Protein AF-A0A7V9IJN6-F1 (afdb_monomer_lite)

Foldseek 3Di:
DPDPPQVFDEVVVLLVLLLVLLVVQQVVLVVDPRNPVSNVLSVVSNVLSQCDQDPNHVHPHHQLVVSLVVLCVSLVSLCCVLPDPPDPDDPVSSVSSNVSSVVSVVSSVRHDRDDPDDDPPVNVVVVVVVVVVVVVVVVVVVVPDDDD

pLDDT: mean 88.02, std 13.93, range [37.22, 98.62]

Structure (mmCIF, N/CA/C/O backbone):
data_AF-A0A7V9IJN6-F1
#
_entry.id   AF-A0A7V9IJN6-F1
#
loop_
_atom_site.group_PDB
_atom_site.id
_atom_site.type_symbol
_atom_site.label_atom_id
_atom_site.label_alt_id
_atom_site.label_comp_id
_atom_site.label_asym_id
_atom_site.label_entity_id
_atom_site.label_seq_id
_atom_site.pdbx_PDB_ins_code
_atom_site.Cartn_x
_atom_site.Cartn_y
_atom_site.Cartn_z
_atom_site.occupancy
_atom_site.B_iso_or_equiv
_atom_site.auth_seq_id
_atom_site.auth_comp_id
_atom_site.auth_asym_id
_atom_site.auth_atom_id
_atom_site.pdbx_PDB_model_num
ATOM 1 N N . MET A 1 1 ? 11.205 27.128 -12.539 1.00 37.91 1 MET A N 1
ATOM 2 C CA . MET A 1 1 ? 11.250 26.398 -11.254 1.00 37.91 1 MET A CA 1
ATOM 3 C C . MET A 1 1 ? 12.107 25.165 -11.456 1.00 37.91 1 MET A C 1
ATOM 5 O O . MET A 1 1 ? 11.719 24.313 -12.243 1.00 37.91 1 MET A O 1
ATOM 9 N N . ALA A 1 2 ? 13.291 25.111 -10.844 1.00 37.22 2 ALA A N 1
ATOM 10 C CA . ALA A 1 2 ? 14.139 23.925 -10.896 1.00 37.22 2 ALA A CA 1
ATOM 11 C C . ALA A 1 2 ? 13.366 22.759 -10.269 1.00 37.22 2 ALA A C 1
ATOM 13 O O . ALA A 1 2 ? 12.962 22.843 -9.108 1.00 37.22 2 ALA A O 1
ATOM 14 N N . ALA A 1 3 ? 13.101 21.712 -11.052 1.00 46.19 3 ALA A N 1
ATOM 15 C CA . ALA A 1 3 ? 12.641 20.452 -10.502 1.00 46.19 3 ALA A CA 1
ATOM 16 C C . ALA A 1 3 ? 13.702 20.033 -9.486 1.00 46.19 3 ALA A C 1
ATOM 18 O O . ALA A 1 3 ? 14.864 19.852 -9.835 1.00 46.19 3 ALA A O 1
ATOM 19 N N . SER A 1 4 ? 13.330 19.979 -8.211 1.00 47.97 4 SER A N 1
ATOM 20 C CA . SER A 1 4 ? 14.188 19.344 -7.227 1.00 47.97 4 SER A CA 1
ATOM 21 C C . SER A 1 4 ? 14.380 17.913 -7.716 1.00 47.97 4 SER A C 1
ATOM 23 O O . SER A 1 4 ? 13.399 17.170 -7.802 1.00 47.97 4 SER A O 1
ATOM 25 N N . ASP A 1 5 ? 15.618 17.550 -8.058 1.00 47.91 5 ASP A N 1
ATOM 26 C CA . ASP A 1 5 ? 16.065 16.170 -8.261 1.00 47.91 5 ASP A CA 1
ATOM 27 C C . ASP A 1 5 ? 15.945 15.448 -6.916 1.00 47.91 5 ASP A C 1
ATOM 29 O O . ASP A 1 5 ? 16.898 15.168 -6.191 1.00 47.91 5 ASP A O 1
ATOM 33 N N . ARG A 1 6 ? 14.699 15.236 -6.496 1.00 60.28 6 ARG A N 1
ATOM 34 C CA . ARG A 1 6 ? 14.369 14.481 -5.307 1.00 60.28 6 ARG A CA 1
ATOM 35 C C . ARG A 1 6 ? 14.767 13.061 -5.657 1.00 60.28 6 ARG A C 1
ATOM 37 O O . ARG A 1 6 ? 14.105 12.440 -6.484 1.00 60.28 6 ARG A O 1
ATOM 44 N N . ALA A 1 7 ? 15.841 12.571 -5.047 1.00 65.81 7 ALA A N 1
ATOM 45 C CA . ALA A 1 7 ? 16.261 11.182 -5.147 1.00 65.81 7 ALA A CA 1
ATOM 46 C C . ALA A 1 7 ? 15.120 10.283 -4.643 1.00 65.81 7 ALA A C 1
ATOM 48 O O . ALA A 1 7 ? 14.993 10.003 -3.450 1.00 65.81 7 ALA A O 1
ATOM 49 N N . ARG A 1 8 ? 14.216 9.907 -5.551 1.00 81.94 8 ARG A N 1
ATOM 50 C CA . ARG A 1 8 ? 13.074 9.048 -5.252 1.00 81.94 8 ARG A CA 1
ATOM 51 C C . ARG A 1 8 ? 13.587 7.636 -5.038 1.00 81.94 8 ARG A C 1
ATOM 53 O O . ARG A 1 8 ? 14.453 7.159 -5.773 1.00 81.94 8 ARG A O 1
ATOM 60 N N . ARG A 1 9 ? 13.059 6.963 -4.017 1.00 87.81 9 ARG A N 1
ATOM 61 C CA . ARG A 1 9 ? 13.443 5.584 -3.718 1.00 87.81 9 ARG A CA 1
ATOM 62 C C . ARG A 1 9 ? 12.987 4.674 -4.863 1.00 87.81 9 ARG A C 1
ATOM 64 O O . ARG A 1 9 ? 11.924 4.910 -5.443 1.00 87.81 9 ARG A O 1
ATOM 71 N N . PRO A 1 10 ? 13.784 3.657 -5.224 1.00 92.31 10 PRO A N 1
ATOM 72 C CA . PRO A 1 10 ? 13.408 2.736 -6.285 1.00 92.31 10 PRO A CA 1
ATOM 73 C C . PRO A 1 10 ? 12.161 1.939 -5.889 1.00 92.31 10 PRO A C 1
ATOM 75 O O . PRO A 1 10 ? 11.964 1.624 -4.717 1.00 92.31 10 PRO A O 1
ATOM 78 N N . PHE A 1 11 ? 11.352 1.567 -6.882 1.00 93.56 11 PHE A N 1
ATOM 79 C CA . PHE A 1 11 ? 10.055 0.913 -6.674 1.00 93.56 11 PHE A CA 1
ATOM 80 C C . PHE A 1 11 ? 10.109 -0.373 -5.830 1.00 93.56 11 PHE A C 1
ATOM 82 O O . PHE A 1 11 ? 9.158 -0.697 -5.135 1.00 93.56 11 PHE A O 1
ATOM 89 N N . TRP A 1 12 ? 11.223 -1.109 -5.833 1.00 93.19 12 TRP A N 1
ATOM 90 C CA . TRP A 1 12 ? 11.337 -2.308 -4.996 1.00 93.19 12 TRP A CA 1
ATOM 91 C C . TRP A 1 12 ? 11.260 -1.984 -3.497 1.00 93.19 12 TRP A C 1
ATOM 93 O O . TRP A 1 12 ? 10.697 -2.768 -2.745 1.00 93.19 12 TRP A O 1
ATOM 103 N N . VAL A 1 13 ? 11.763 -0.817 -3.065 1.00 95.06 13 VAL A N 1
ATOM 104 C CA . VAL A 1 13 ? 11.669 -0.369 -1.662 1.00 95.06 13 VAL A CA 1
ATOM 105 C C . VAL A 1 13 ? 10.214 -0.097 -1.290 1.00 95.06 13 VAL A C 1
ATOM 107 O O . VAL A 1 13 ? 9.803 -0.413 -0.179 1.00 95.06 13 VAL A O 1
ATOM 110 N N . HIS A 1 14 ? 9.435 0.445 -2.230 1.00 96.31 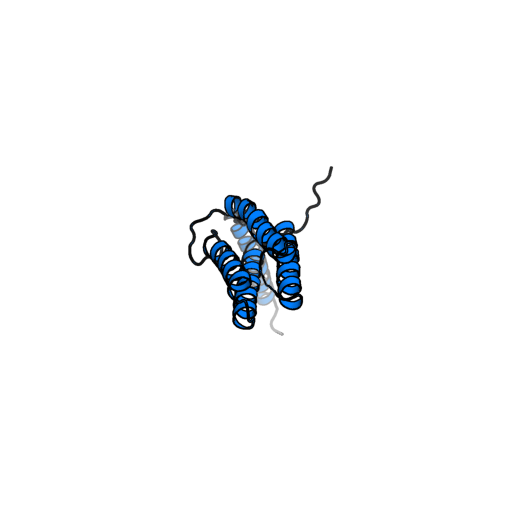14 HIS A N 1
ATOM 111 C CA . HIS A 1 14 ? 7.994 0.626 -2.074 1.00 96.31 14 HIS A CA 1
ATOM 112 C C . HIS A 1 14 ? 7.297 -0.723 -1.843 1.00 96.31 14 HIS A C 1
ATOM 114 O O . HIS A 1 14 ? 6.627 -0.881 -0.830 1.00 96.31 14 HIS A O 1
ATOM 120 N N . GLN A 1 15 ? 7.555 -1.720 -2.702 1.00 96.75 15 GLN A N 1
ATOM 121 C CA . GLN A 1 15 ? 6.963 -3.059 -2.557 1.00 96.75 15 GLN A CA 1
ATOM 122 C C . GLN A 1 15 ? 7.352 -3.737 -1.235 1.00 96.75 15 GLN A C 1
ATOM 124 O O . GLN A 1 15 ? 6.502 -4.330 -0.578 1.00 96.75 15 GLN A O 1
ATOM 129 N N . VAL A 1 16 ? 8.622 -3.642 -0.811 1.00 98.06 16 VAL A N 1
ATOM 130 C CA . VAL A 1 16 ? 9.048 -4.177 0.497 1.00 98.06 16 VAL A CA 1
ATOM 131 C C . VAL A 1 16 ? 8.262 -3.523 1.627 1.00 98.06 16 VAL A C 1
ATOM 133 O O . VAL A 1 16 ? 7.784 -4.223 2.517 1.00 98.06 16 VAL A O 1
ATOM 136 N N . ALA A 1 17 ? 8.128 -2.196 1.598 1.00 97.88 17 ALA A N 1
ATOM 137 C CA . ALA A 1 17 ? 7.397 -1.473 2.626 1.00 97.88 17 ALA A CA 1
ATOM 138 C C . ALA A 1 17 ? 5.928 -1.909 2.676 1.00 97.88 17 ALA A C 1
ATOM 140 O O . ALA A 1 17 ? 5.442 -2.216 3.759 1.00 97.88 17 ALA A O 1
ATOM 141 N N . GLU A 1 18 ? 5.248 -2.012 1.531 1.00 98.19 18 GLU A N 1
ATOM 142 C CA . GLU A 1 18 ? 3.859 -2.481 1.478 1.00 98.19 18 GLU A CA 1
ATOM 143 C C . GLU A 1 18 ? 3.707 -3.904 2.027 1.00 98.19 18 GLU A C 1
ATOM 145 O O . GLU A 1 18 ? 2.826 -4.140 2.848 1.00 98.19 18 GLU A O 1
ATOM 150 N N . TYR A 1 19 ? 4.582 -4.844 1.657 1.00 98.56 19 TYR A N 1
ATOM 151 C CA . TYR A 1 19 ? 4.515 -6.203 2.199 1.00 98.56 19 TYR A CA 1
ATOM 152 C C . TYR A 1 19 ? 4.726 -6.245 3.708 1.00 98.56 19 TYR A C 1
ATOM 154 O O . TYR A 1 19 ? 3.944 -6.878 4.412 1.00 98.56 19 TYR A O 1
ATOM 162 N N . VAL A 1 20 ? 5.770 -5.580 4.211 1.00 98.50 20 VAL A N 1
ATOM 163 C CA . VAL A 1 20 ? 6.071 -5.562 5.648 1.00 98.50 20 VAL A CA 1
ATOM 164 C C . VAL A 1 20 ? 4.905 -4.950 6.413 1.00 98.50 20 VAL A C 1
ATOM 166 O O . VAL A 1 20 ? 4.403 -5.559 7.351 1.00 98.50 20 VAL A O 1
ATOM 169 N N . ILE A 1 21 ? 4.431 -3.785 5.976 1.00 98.31 21 ILE A N 1
ATOM 170 C CA . ILE A 1 21 ? 3.316 -3.076 6.604 1.00 98.31 21 ILE A CA 1
ATOM 171 C C . ILE A 1 21 ? 2.032 -3.904 6.536 1.00 98.31 21 ILE A C 1
ATOM 173 O O . ILE A 1 21 ? 1.338 -4.039 7.540 1.00 98.31 21 ILE A O 1
ATOM 177 N N . GLY A 1 22 ? 1.721 -4.479 5.375 1.00 98.25 22 GLY A N 1
ATOM 178 C CA . GLY A 1 22 ? 0.525 -5.283 5.168 1.00 98.25 22 GLY A CA 1
ATOM 179 C C . GLY A 1 22 ? 0.520 -6.539 6.040 1.00 98.25 22 GLY A C 1
ATOM 180 O O . GLY A 1 22 ? -0.450 -6.780 6.753 1.00 98.25 22 GLY A O 1
ATOM 181 N N . ILE A 1 23 ? 1.624 -7.294 6.069 1.00 98.31 23 ILE A N 1
ATOM 182 C CA . ILE A 1 23 ? 1.779 -8.486 6.921 1.00 98.31 23 ILE A CA 1
ATOM 183 C C . ILE A 1 23 ? 1.725 -8.111 8.404 1.00 98.31 23 ILE A C 1
ATOM 185 O O . ILE A 1 23 ? 1.054 -8.792 9.182 1.00 98.31 23 ILE A O 1
ATOM 189 N N . MET A 1 24 ? 2.393 -7.026 8.809 1.00 97.56 24 MET A N 1
ATOM 190 C CA . MET A 1 24 ? 2.314 -6.522 10.180 1.00 97.56 24 MET A CA 1
ATOM 191 C C . MET A 1 24 ? 0.875 -6.180 10.562 1.00 97.56 24 MET A C 1
ATOM 193 O O . MET A 1 24 ? 0.447 -6.546 11.650 1.00 97.56 24 MET A O 1
ATOM 197 N N . LEU A 1 25 ? 0.116 -5.529 9.677 1.00 97.50 25 LEU A N 1
ATOM 198 C CA . LEU A 1 25 ? -1.260 -5.138 9.966 1.00 97.50 25 LEU A CA 1
ATOM 199 C C . LEU A 1 25 ? -2.209 -6.344 10.024 1.00 97.50 25 LEU A C 1
ATOM 201 O O . LEU A 1 25 ? -3.051 -6.401 10.918 1.00 97.50 25 LEU A O 1
ATOM 205 N N . VAL A 1 26 ? -2.022 -7.345 9.152 1.00 98.12 26 VAL A N 1
ATOM 206 C CA . VAL A 1 26 ? -2.710 -8.643 9.277 1.00 98.12 26 VAL A CA 1
ATOM 207 C C . VAL A 1 26 ? -2.409 -9.278 10.629 1.00 98.12 26 VAL A C 1
ATOM 209 O O . VAL A 1 26 ? -3.318 -9.680 11.345 1.00 98.12 26 VAL A O 1
ATOM 212 N N . THR A 1 27 ? -1.133 -9.329 11.006 1.00 96.69 27 THR A N 1
ATOM 213 C CA . THR A 1 27 ? -0.697 -9.960 12.257 1.00 96.69 27 THR A CA 1
ATOM 214 C C . THR A 1 27 ? -1.233 -9.218 13.481 1.00 96.69 27 THR A C 1
ATOM 216 O O . THR A 1 27 ? -1.673 -9.862 14.427 1.00 96.69 27 THR A O 1
ATOM 219 N N . ALA A 1 28 ? -1.257 -7.882 13.446 1.00 93.19 28 ALA A N 1
ATOM 220 C CA . ALA A 1 28 ? -1.884 -7.063 14.478 1.00 93.19 28 ALA A CA 1
ATOM 221 C C . ALA A 1 28 ? -3.380 -7.382 14.598 1.00 93.19 28 ALA A C 1
ATOM 223 O O . ALA A 1 28 ? -3.865 -7.577 15.704 1.00 93.19 28 ALA A O 1
ATOM 224 N N . GLY A 1 29 ? -4.090 -7.528 13.474 1.00 93.56 29 GLY A N 1
ATOM 225 C CA . GLY A 1 29 ? -5.494 -7.936 13.482 1.00 93.56 29 GLY A CA 1
ATOM 226 C C . GLY A 1 29 ? -5.729 -9.306 14.111 1.00 93.56 29 GLY A C 1
ATOM 227 O O . GLY A 1 29 ? -6.653 -9.471 14.895 1.00 93.56 29 GLY A O 1
ATOM 228 N N . LEU A 1 30 ? -4.857 -10.281 13.858 1.00 93.75 30 LEU A N 1
ATOM 229 C CA . LEU A 1 30 ? -4.950 -11.602 14.495 1.00 93.75 30 LEU A CA 1
ATOM 230 C C . LEU A 1 30 ? -4.729 -11.572 16.019 1.00 93.75 30 LEU A C 1
ATOM 232 O O . LEU A 1 30 ? -5.006 -12.564 16.691 1.00 93.75 3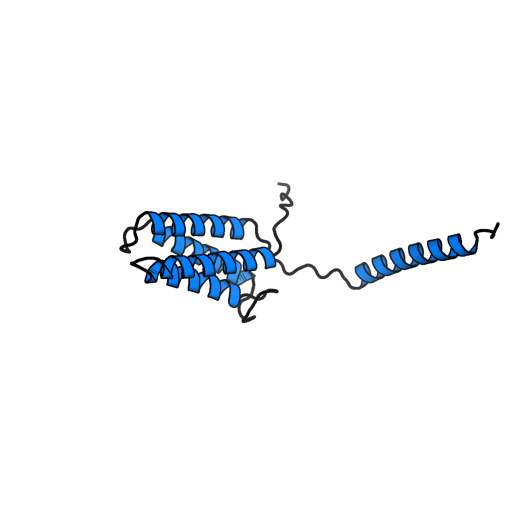0 LEU A O 1
ATOM 236 N N . GLN A 1 31 ? -4.222 -10.464 16.562 1.00 92.94 31 GLN A N 1
ATOM 237 C CA . GLN A 1 31 ? -3.973 -10.267 17.991 1.00 92.94 31 GLN A CA 1
ATOM 238 C C . GLN A 1 31 ? -5.052 -9.412 18.674 1.00 92.94 31 GLN A C 1
ATOM 240 O O . GLN A 1 31 ? -4.980 -9.221 19.889 1.00 92.94 31 GLN A O 1
ATOM 245 N N . THR A 1 32 ? -6.039 -8.897 17.932 1.00 88.88 32 THR A N 1
ATOM 246 C CA . THR A 1 32 ? -7.080 -8.004 18.462 1.00 88.88 32 THR A CA 1
ATOM 247 C C . THR A 1 32 ? -8.437 -8.706 18.566 1.00 88.88 32 THR A C 1
ATOM 249 O O . THR A 1 32 ? -8.726 -9.602 17.772 1.00 88.88 32 THR A O 1
ATOM 252 N N . PRO A 1 33 ? -9.313 -8.293 19.508 1.00 87.50 33 PRO A N 1
ATOM 253 C CA . PRO A 1 33 ? -10.677 -8.824 19.607 1.00 87.50 33 PRO A CA 1
ATOM 254 C C . PRO A 1 33 ? -11.503 -8.597 18.337 1.00 87.50 33 PRO A C 1
ATOM 256 O O . PRO A 1 33 ? -12.312 -9.445 17.975 1.00 87.50 33 PRO A O 1
ATOM 259 N N . GLU A 1 34 ? -11.250 -7.480 17.649 1.00 88.19 34 GLU A N 1
ATOM 260 C CA . GLU A 1 34 ? -11.854 -7.132 16.363 1.00 88.19 34 GLU A CA 1
ATOM 261 C C . GLU A 1 34 ? -10.835 -7.306 15.225 1.00 88.19 34 GLU A C 1
ATOM 263 O O . GLU A 1 34 ? -10.169 -6.345 14.821 1.00 88.19 34 GLU A O 1
ATOM 268 N N . PRO A 1 35 ? -10.651 -8.533 14.703 1.00 91.12 35 PRO A N 1
ATOM 269 C CA . PRO A 1 35 ? -9.593 -8.830 13.743 1.00 91.12 35 PRO A CA 1
ATOM 270 C C . PRO A 1 35 ? -9.916 -8.341 12.332 1.00 91.12 35 PRO A C 1
ATOM 272 O O . PRO A 1 35 ? -9.007 -8.147 11.523 1.00 91.12 35 PRO A O 1
ATOM 275 N N . ALA A 1 36 ? -11.202 -8.174 12.007 1.00 93.56 36 ALA A N 1
ATOM 276 C CA . ALA A 1 36 ? -11.667 -8.037 10.631 1.00 93.56 36 ALA A CA 1
ATOM 277 C C . ALA A 1 36 ? -11.081 -6.802 9.935 1.00 93.56 36 ALA A C 1
ATOM 279 O O . ALA A 1 36 ? -10.472 -6.928 8.875 1.00 93.56 36 ALA A O 1
ATOM 280 N N . ALA A 1 37 ? -11.216 -5.618 10.536 1.00 93.19 37 ALA A N 1
ATOM 281 C CA . ALA A 1 37 ? -10.758 -4.371 9.929 1.00 93.19 37 ALA A CA 1
ATOM 282 C C . ALA A 1 37 ? -9.234 -4.335 9.672 1.00 93.19 37 ALA A C 1
ATOM 284 O O . ALA A 1 37 ? -8.843 -4.183 8.512 1.00 93.19 37 ALA A O 1
ATOM 285 N N . PRO A 1 38 ? -8.353 -4.516 10.677 1.00 94.81 38 PRO A N 1
ATOM 286 C CA . PRO A 1 38 ? -6.908 -4.546 10.438 1.00 94.81 38 PRO A CA 1
ATOM 287 C C . PRO A 1 38 ? -6.490 -5.689 9.500 1.00 94.81 38 PRO A C 1
ATOM 289 O O . PRO A 1 38 ? -5.677 -5.468 8.603 1.00 94.81 38 PRO A O 1
ATOM 292 N N . SER A 1 39 ? -7.093 -6.879 9.610 1.00 97.12 39 SER A N 1
ATOM 293 C CA . SER A 1 39 ? -6.729 -8.009 8.743 1.00 97.12 39 SER A CA 1
ATOM 294 C C . SER A 1 39 ? -7.086 -7.770 7.280 1.00 97.12 39 SER A C 1
ATOM 296 O O . SER A 1 39 ? -6.266 -8.024 6.399 1.00 97.12 39 SER A O 1
ATOM 298 N N . LEU A 1 40 ? -8.281 -7.246 6.999 1.00 97.38 40 LEU A N 1
ATOM 299 C CA . LEU A 1 40 ? -8.710 -6.954 5.631 1.00 97.38 40 LEU A CA 1
ATOM 300 C C . LEU A 1 40 ? -7.901 -5.811 5.014 1.00 97.38 40 LEU A C 1
ATOM 302 O O . LEU A 1 40 ? -7.511 -5.907 3.852 1.00 97.38 40 LEU A O 1
ATOM 306 N N . LEU A 1 41 ? -7.597 -4.762 5.784 1.00 97.62 41 LEU A N 1
ATOM 307 C CA . LEU A 1 41 ? -6.732 -3.675 5.321 1.00 97.62 41 LEU A CA 1
ATOM 308 C C . LEU A 1 41 ? -5.312 -4.171 5.028 1.00 97.62 41 LEU A C 1
ATOM 310 O O . LEU A 1 41 ? -4.752 -3.854 3.981 1.00 97.62 41 LEU A O 1
ATOM 314 N N . GLY A 1 42 ? -4.741 -4.982 5.921 1.00 98.19 42 GLY A N 1
ATOM 315 C CA . GLY A 1 42 ? -3.423 -5.576 5.722 1.00 98.19 42 GLY A CA 1
ATOM 316 C C . GLY A 1 42 ? -3.385 -6.485 4.492 1.00 98.19 42 GLY A C 1
ATOM 317 O O . GLY A 1 42 ? -2.493 -6.354 3.654 1.00 98.19 42 GLY A O 1
ATOM 318 N N . ALA A 1 43 ? -4.394 -7.345 4.327 1.00 98.50 43 ALA A N 1
ATOM 319 C CA . ALA A 1 43 ? -4.528 -8.217 3.163 1.00 98.50 43 ALA A CA 1
ATOM 320 C C . ALA A 1 43 ? -4.675 -7.424 1.857 1.00 98.50 43 ALA A C 1
ATOM 322 O O . ALA A 1 43 ? -4.066 -7.788 0.853 1.00 98.50 43 ALA A O 1
ATOM 323 N N . LEU A 1 44 ? -5.427 -6.317 1.871 1.00 98.50 44 LEU A N 1
ATOM 324 C CA . LEU A 1 44 ? -5.569 -5.422 0.723 1.00 98.50 44 LEU A CA 1
ATOM 325 C C . LEU A 1 44 ? -4.223 -4.807 0.310 1.00 98.50 44 LEU A C 1
ATOM 327 O O . LEU A 1 44 ? -3.901 -4.794 -0.877 1.00 98.50 44 LEU A O 1
ATOM 331 N N . ILE A 1 45 ? -3.420 -4.348 1.275 1.00 98.62 45 ILE A N 1
ATOM 332 C CA . ILE A 1 45 ? -2.077 -3.801 1.018 1.00 98.62 45 ILE A CA 1
ATOM 333 C C . ILE A 1 45 ? -1.164 -4.881 0.419 1.00 98.62 45 ILE A C 1
ATOM 335 O O . ILE A 1 45 ? -0.508 -4.641 -0.594 1.00 98.62 45 ILE A O 1
ATOM 339 N N . VAL A 1 46 ? -1.154 -6.088 1.000 1.00 98.62 46 VAL A N 1
ATOM 340 C CA . VAL A 1 46 ? -0.365 -7.218 0.477 1.00 98.62 46 VAL A CA 1
ATOM 341 C C . VAL A 1 46 ? -0.799 -7.576 -0.944 1.00 98.62 46 VAL A C 1
ATOM 343 O O . VAL A 1 46 ? 0.052 -7.765 -1.808 1.00 98.62 46 VAL A O 1
ATOM 346 N N . ALA A 1 47 ? -2.103 -7.639 -1.215 1.00 98.38 47 ALA A N 1
ATOM 347 C CA . ALA A 1 47 ? -2.626 -7.948 -2.542 1.00 98.38 47 ALA A CA 1
ATOM 348 C C . ALA A 1 47 ? -2.237 -6.883 -3.582 1.00 98.38 47 ALA A C 1
ATOM 350 O O . ALA A 1 47 ? -1.859 -7.225 -4.705 1.00 98.38 47 ALA A O 1
ATOM 351 N N . ASN A 1 48 ? -2.274 -5.601 -3.213 1.00 97.81 48 ASN A N 1
ATOM 352 C CA . ASN A 1 48 ? -1.829 -4.507 -4.076 1.00 97.81 48 ASN A CA 1
ATOM 353 C C . ASN A 1 48 ? -0.338 -4.652 -4.435 1.00 97.81 48 ASN A C 1
ATOM 355 O O . ASN A 1 48 ? 0.021 -4.703 -5.612 1.00 97.81 48 ASN A O 1
ATOM 359 N N . ALA A 1 49 ? 0.521 -4.860 -3.431 1.00 97.75 49 ALA A N 1
ATOM 360 C CA . ALA A 1 49 ? 1.959 -5.080 -3.621 1.00 97.75 49 ALA A CA 1
ATOM 361 C C . ALA A 1 49 ? 2.279 -6.345 -4.438 1.00 97.75 49 ALA A C 1
ATOM 363 O O . ALA A 1 49 ? 3.230 -6.368 -5.229 1.00 97.75 49 ALA A O 1
ATOM 364 N N . ALA A 1 50 ? 1.469 -7.392 -4.259 1.00 97.88 50 ALA A N 1
ATOM 365 C CA . ALA A 1 50 ? 1.614 -8.678 -4.925 1.00 97.88 50 ALA A CA 1
ATOM 366 C C . ALA A 1 50 ? 1.188 -8.668 -6.388 1.00 97.88 50 ALA A C 1
ATOM 368 O O . ALA A 1 50 ? 1.663 -9.515 -7.138 1.00 97.88 50 ALA A O 1
ATOM 369 N N . THR A 1 51 ? 0.317 -7.744 -6.794 1.00 97.88 51 THR A N 1
ATOM 370 C CA . THR A 1 51 ? -0.242 -7.711 -8.153 1.00 97.88 51 THR A CA 1
ATOM 371 C C . THR A 1 51 ? 0.422 -6.691 -9.078 1.00 97.88 51 THR A C 1
ATOM 373 O O . THR A 1 51 ? 0.182 -6.703 -10.288 1.00 97.88 51 THR A O 1
ATOM 376 N N . VAL A 1 52 ? 1.266 -5.797 -8.556 1.00 97.19 52 VAL A N 1
ATOM 377 C CA . VAL A 1 52 ? 1.956 -4.787 -9.368 1.00 97.19 52 VAL A CA 1
ATOM 378 C C . VAL A 1 52 ? 3.207 -5.329 -10.048 1.00 97.19 52 VAL A C 1
ATOM 380 O O . VAL A 1 52 ? 4.005 -6.043 -9.450 1.00 97.19 52 VAL A O 1
ATOM 383 N N . LYS A 1 53 ? 3.426 -4.919 -11.299 1.00 95.06 53 LYS A N 1
ATOM 384 C CA . LYS A 1 53 ? 4.616 -5.236 -12.095 1.00 95.06 53 LYS A CA 1
ATOM 385 C C . LYS A 1 53 ? 5.875 -4.670 -11.443 1.00 95.06 53 LYS A C 1
ATOM 387 O O . LYS A 1 53 ? 6.173 -3.466 -11.530 1.00 95.06 53 LYS A O 1
ATOM 392 N N . GLY A 1 54 ? 6.661 -5.547 -10.837 1.00 92.38 54 GLY A N 1
ATOM 393 C CA . GLY A 1 54 ? 7.805 -5.166 -10.023 1.00 92.38 54 GLY A CA 1
ATOM 394 C C . GLY A 1 54 ? 8.675 -6.360 -9.641 1.00 92.38 54 GLY A C 1
ATOM 395 O O . GLY A 1 54 ? 8.250 -7.499 -9.767 1.00 92.38 54 GLY A O 1
ATOM 396 N N . PRO A 1 55 ? 9.913 -6.117 -9.185 1.00 91.94 55 PRO A N 1
ATOM 397 C CA . PRO A 1 55 ? 10.855 -7.188 -8.858 1.00 91.94 55 PRO A CA 1
ATOM 398 C C . PRO A 1 55 ? 10.391 -8.116 -7.728 1.00 91.94 55 PRO A C 1
ATOM 400 O O . PRO A 1 55 ? 10.941 -9.202 -7.599 1.00 91.94 55 PRO A O 1
ATOM 403 N N . LEU A 1 56 ? 9.424 -7.688 -6.910 1.00 94.56 56 LEU A N 1
ATOM 404 C CA . LEU A 1 56 ? 8.865 -8.471 -5.802 1.00 94.56 56 LEU A CA 1
ATOM 405 C C . LEU A 1 56 ? 7.392 -8.842 -6.033 1.00 94.56 56 LEU A C 1
ATOM 407 O O . LEU A 1 56 ? 6.658 -9.106 -5.082 1.00 94.56 56 LEU A O 1
ATOM 411 N N . SER A 1 57 ? 6.933 -8.805 -7.283 1.00 95.88 57 SER A N 1
ATOM 412 C CA . SER A 1 57 ? 5.569 -9.208 -7.616 1.00 95.88 57 SER A CA 1
ATOM 413 C C . SER A 1 57 ? 5.383 -10.714 -7.454 1.00 95.88 57 SER A C 1
ATOM 415 O O . SER A 1 57 ? 6.254 -11.490 -7.846 1.00 95.88 57 SER A O 1
ATOM 417 N N . ALA A 1 58 ? 4.233 -11.126 -6.922 1.00 96.50 58 ALA A N 1
ATOM 418 C CA . ALA A 1 58 ? 3.790 -12.516 -7.012 1.00 96.50 58 ALA A CA 1
ATOM 419 C C . ALA A 1 5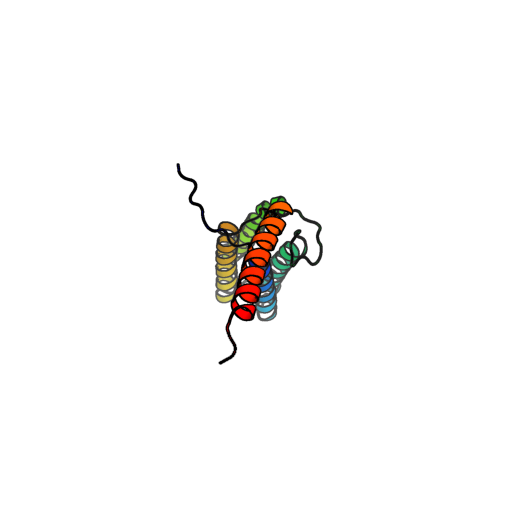8 ? 2.985 -12.753 -8.302 1.00 96.50 58 ALA A C 1
ATOM 421 O O . ALA A 1 58 ? 3.025 -13.840 -8.876 1.00 96.50 58 ALA A O 1
ATOM 422 N N . PHE A 1 59 ? 2.278 -11.721 -8.772 1.00 95.62 59 PHE A N 1
ATOM 423 C CA . PHE A 1 59 ? 1.415 -11.736 -9.944 1.00 95.62 59 PHE A CA 1
ATOM 424 C C . PHE A 1 59 ? 1.651 -10.456 -10.762 1.00 95.62 59 PHE A C 1
ATOM 426 O O . PHE A 1 59 ? 1.120 -9.401 -10.439 1.00 95.62 59 PHE A O 1
ATO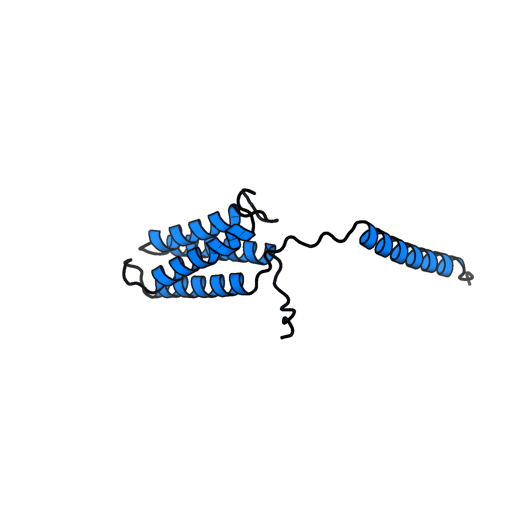M 433 N N . ASP A 1 60 ? 2.405 -10.521 -11.860 1.00 92.75 60 ASP A N 1
ATOM 434 C CA . ASP A 1 60 ? 2.789 -9.347 -12.670 1.00 92.75 60 ASP A CA 1
ATOM 435 C C . ASP A 1 60 ? 1.647 -8.780 -13.554 1.00 92.75 60 ASP A C 1
ATOM 437 O O . ASP A 1 60 ? 1.760 -8.666 -14.780 1.00 92.75 60 ASP A O 1
ATOM 441 N N . VAL A 1 61 ? 0.521 -8.395 -12.949 1.00 96.44 61 VAL A N 1
ATOM 442 C CA . VAL A 1 61 ? -0.712 -8.025 -13.663 1.00 96.44 61 VAL A CA 1
ATOM 443 C C . VAL A 1 61 ? -0.838 -6.507 -13.830 1.00 96.44 61 VAL A C 1
ATOM 445 O O . VAL A 1 61 ? -0.995 -6.006 -14.949 1.00 96.44 61 VAL A O 1
ATOM 448 N N . ILE A 1 62 ? -0.720 -5.748 -12.741 1.00 96.12 62 ILE A N 1
ATOM 449 C CA . ILE A 1 62 ? -1.034 -4.316 -12.681 1.00 96.12 62 ILE A CA 1
ATOM 450 C C . ILE A 1 62 ? 0.202 -3.471 -13.035 1.00 96.12 62 ILE A C 1
ATOM 452 O O . ILE A 1 62 ? 1.256 -3.603 -12.419 1.00 96.12 62 ILE A O 1
ATOM 456 N N . PRO A 1 63 ? 0.140 -2.552 -14.013 1.00 95.81 63 PRO A N 1
ATOM 457 C CA . PRO A 1 63 ? 1.251 -1.648 -14.298 1.00 95.81 63 PRO A CA 1
ATOM 458 C C . PRO A 1 63 ? 1.444 -0.602 -13.184 1.00 95.81 63 PRO A C 1
ATOM 460 O O . PRO A 1 63 ? 0.478 -0.066 -12.646 1.00 95.81 63 PRO A O 1
ATOM 463 N N . ARG A 1 64 ? 2.699 -0.204 -12.925 1.00 94.94 64 ARG A N 1
ATOM 464 C CA . ARG A 1 64 ? 3.081 0.764 -11.867 1.00 94.94 64 ARG A CA 1
ATOM 465 C C . ARG A 1 64 ? 2.331 2.098 -11.904 1.00 94.94 64 ARG A C 1
ATOM 467 O O . ARG A 1 64 ? 2.144 2.729 -10.872 1.00 94.94 64 ARG A O 1
ATOM 474 N N . ARG A 1 65 ? 1.904 2.545 -13.093 1.00 94.38 65 ARG A N 1
ATOM 475 C CA . ARG A 1 65 ? 1.097 3.768 -13.246 1.00 94.38 65 ARG A CA 1
ATOM 476 C C . ARG A 1 65 ? -0.279 3.637 -12.599 1.00 94.38 65 ARG A C 1
ATOM 478 O O . ARG A 1 65 ? -0.745 4.609 -12.026 1.00 94.38 65 ARG A O 1
ATOM 485 N N . ILE A 1 66 ? -0.902 2.464 -12.706 1.00 96.62 66 ILE A N 1
ATOM 486 C CA . ILE A 1 66 ? -2.202 2.186 -12.091 1.00 96.62 66 ILE A CA 1
ATOM 487 C C . ILE A 1 66 ? -2.019 2.010 -10.581 1.00 96.62 66 ILE A C 1
ATOM 489 O O . ILE A 1 66 ? -2.735 2.653 -9.827 1.00 96.62 66 ILE A O 1
ATOM 493 N N . HIS A 1 67 ? -0.998 1.265 -10.144 1.00 97.06 67 HIS A N 1
ATOM 494 C CA . HIS A 1 67 ? -0.631 1.137 -8.722 1.00 97.06 67 HIS A CA 1
ATOM 495 C C . HIS A 1 67 ? -0.475 2.499 -8.036 1.00 97.06 67 HIS A C 1
ATOM 497 O O . HIS A 1 67 ? -1.131 2.775 -7.043 1.00 97.06 67 HIS A O 1
ATOM 503 N N . ARG A 1 68 ? 0.256 3.431 -8.666 1.00 96.56 68 ARG A N 1
ATOM 504 C CA . ARG A 1 68 ? 0.418 4.810 -8.172 1.00 96.56 68 ARG A CA 1
ATOM 505 C C . ARG A 1 68 ? -0.909 5.534 -7.902 1.00 96.56 68 ARG A C 1
ATOM 507 O O . ARG A 1 68 ? -0.928 6.439 -7.069 1.00 96.56 68 ARG A O 1
ATOM 514 N N . LEU A 1 69 ? -1.971 5.208 -8.641 1.00 97.50 69 LEU A N 1
ATOM 515 C CA . LEU A 1 69 ? -3.311 5.777 -8.457 1.00 97.50 69 LEU A CA 1
ATOM 516 C C . LEU A 1 69 ? -4.131 5.010 -7.414 1.00 97.50 69 LEU A C 1
ATOM 518 O O . LEU A 1 69 ? -4.990 5.609 -6.775 1.00 97.50 69 LEU A O 1
ATOM 522 N N . ILE A 1 70 ? -3.873 3.712 -7.249 1.00 97.69 70 ILE A N 1
ATOM 523 C CA . ILE A 1 70 ? -4.544 2.855 -6.269 1.00 97.69 70 ILE A CA 1
ATOM 524 C C . ILE A 1 70 ? -4.021 3.130 -4.854 1.00 97.69 70 ILE A C 1
ATOM 526 O O . ILE A 1 70 ? -4.828 3.212 -3.931 1.00 97.69 70 ILE A O 1
ATOM 530 N N . ASP A 1 71 ? -2.717 3.350 -4.664 1.00 97.00 71 ASP A N 1
ATOM 531 C CA . ASP A 1 71 ? -2.147 3.505 -3.316 1.00 97.00 71 ASP A CA 1
ATOM 532 C C . ASP A 1 71 ? -2.805 4.620 -2.493 1.00 97.00 71 ASP A C 1
ATOM 534 O O . ASP A 1 71 ? -3.121 4.366 -1.330 1.00 97.00 71 ASP A O 1
ATOM 538 N N . PRO A 1 72 ? -3.093 5.824 -3.040 1.00 98.38 72 PRO A N 1
ATOM 539 C CA . PRO A 1 72 ? -3.810 6.855 -2.294 1.00 98.38 72 PRO A CA 1
ATOM 540 C C . PRO A 1 72 ? -5.218 6.473 -1.886 1.00 98.38 72 PRO A C 1
ATOM 542 O O . PRO A 1 72 ? -5.690 6.913 -0.839 1.00 98.38 72 PRO A O 1
ATOM 545 N N . VAL A 1 73 ? -5.878 5.631 -2.677 1.00 98.50 73 VAL A N 1
ATOM 546 C CA . VAL A 1 73 ? -7.175 5.075 -2.302 1.00 98.50 73 VAL A CA 1
ATOM 547 C C . VAL A 1 73 ? -6.995 4.120 -1.125 1.00 98.50 73 VAL A C 1
ATOM 549 O O . VAL A 1 73 ? -7.713 4.242 -0.137 1.00 98.50 73 VAL A O 1
ATOM 552 N N . ILE A 1 74 ? -6.001 3.228 -1.173 1.00 98.31 74 ILE A N 1
ATOM 553 C CA . ILE A 1 74 ? -5.737 2.262 -0.097 1.00 98.31 74 ILE A CA 1
ATOM 554 C C . ILE A 1 74 ? -5.342 2.969 1.201 1.00 98.31 74 ILE A C 1
ATOM 556 O O . ILE A 1 74 ? -5.999 2.759 2.221 1.00 98.31 74 ILE A O 1
ATOM 560 N N . PHE A 1 75 ? -4.320 3.833 1.200 1.00 98.00 75 PHE A N 1
ATOM 561 C CA . PHE A 1 75 ? -3.938 4.522 2.436 1.00 98.00 75 PHE A CA 1
ATOM 562 C C . PHE A 1 75 ? -5.023 5.504 2.898 1.00 98.00 75 PHE A C 1
ATOM 564 O O . PHE A 1 75 ? -5.173 5.720 4.098 1.00 98.00 75 PHE A O 1
ATOM 571 N N . GLY A 1 76 ? -5.826 6.054 1.981 1.00 98.31 76 GLY A N 1
ATOM 572 C CA . GLY A 1 76 ? -7.017 6.832 2.316 1.00 98.31 76 GLY A CA 1
ATOM 573 C C . GLY A 1 76 ? -8.042 6.006 3.095 1.00 98.31 76 GLY A C 1
ATOM 574 O O . GLY A 1 76 ? -8.491 6.438 4.152 1.00 98.31 76 GLY A O 1
ATOM 575 N N . LEU A 1 77 ? -8.355 4.791 2.637 1.00 97.81 77 LEU A N 1
ATOM 576 C CA . LEU A 1 77 ? -9.245 3.859 3.343 1.00 97.81 77 LEU A CA 1
ATOM 577 C C . LEU A 1 77 ? -8.699 3.467 4.721 1.00 97.81 77 LEU A C 1
ATOM 579 O O . LEU A 1 77 ? -9.455 3.426 5.693 1.00 97.81 77 LEU A O 1
ATOM 583 N N . VAL A 1 78 ? -7.389 3.231 4.825 1.00 97.94 78 VAL A N 1
ATOM 584 C CA . VAL A 1 78 ? -6.710 2.960 6.103 1.00 97.94 78 VAL A CA 1
ATOM 585 C C . VAL A 1 78 ? -6.895 4.137 7.069 1.00 97.94 78 VAL A C 1
ATOM 587 O O . VAL A 1 78 ? -7.349 3.947 8.197 1.00 97.94 78 VAL A O 1
ATOM 590 N N . LEU A 1 79 ? -6.617 5.366 6.624 1.00 98.06 79 LEU A N 1
ATOM 591 C CA . LEU A 1 79 ? -6.761 6.569 7.450 1.00 98.06 79 LEU A CA 1
ATOM 592 C C . LEU A 1 79 ? -8.217 6.830 7.854 1.00 98.06 79 LEU A C 1
ATOM 594 O O . LEU A 1 79 ? -8.480 7.168 9.007 1.00 98.06 79 LEU A O 1
ATOM 598 N N . LEU A 1 80 ? -9.169 6.635 6.939 1.00 97.50 80 LEU A N 1
ATOM 599 C CA . LEU A 1 80 ? -10.596 6.765 7.238 1.00 97.50 80 LEU A CA 1
ATOM 600 C C . LEU A 1 80 ? -11.055 5.721 8.260 1.00 97.50 80 LEU A C 1
ATOM 602 O O . LEU A 1 80 ? -11.816 6.058 9.161 1.00 97.50 80 LEU A O 1
ATOM 606 N N . THR A 1 81 ? -10.555 4.487 8.175 1.00 95.69 81 THR A N 1
ATOM 607 C CA . THR A 1 81 ? -10.851 3.432 9.159 1.00 95.69 81 THR A CA 1
ATOM 608 C C . THR A 1 81 ? -10.345 3.808 10.552 1.00 95.69 81 THR A C 1
ATOM 610 O O . THR A 1 81 ? -11.050 3.611 11.540 1.00 95.69 81 THR A O 1
ATOM 613 N N . ALA A 1 82 ? -9.151 4.402 10.642 1.00 96.12 82 ALA A N 1
ATOM 614 C CA . ALA A 1 82 ? -8.612 4.891 11.909 1.00 96.12 82 ALA A CA 1
ATOM 615 C C . ALA A 1 82 ? -9.418 6.074 12.476 1.00 96.12 82 ALA A C 1
ATOM 617 O O . ALA A 1 82 ? -9.682 6.118 13.680 1.00 96.12 82 ALA A O 1
ATOM 618 N N . ALA A 1 83 ? -9.816 7.019 11.618 1.00 95.56 83 ALA A N 1
ATOM 619 C CA . ALA A 1 83 ? -10.445 8.275 12.022 1.00 95.56 83 ALA A CA 1
ATOM 620 C C . ALA A 1 83 ? -11.947 8.154 12.315 1.00 95.56 83 ALA A C 1
ATOM 622 O O . ALA A 1 83 ? -12.458 8.840 13.199 1.00 95.56 83 ALA A O 1
ATOM 623 N N . LEU A 1 84 ? -12.670 7.311 11.574 1.00 93.81 84 LEU A N 1
ATOM 624 C CA . LEU A 1 84 ? -14.121 7.223 11.680 1.00 93.81 84 LEU A CA 1
ATOM 625 C C . LEU A 1 84 ? -14.547 6.169 12.716 1.00 93.81 84 LEU A C 1
ATOM 627 O O . LEU A 1 84 ? -14.027 5.046 12.718 1.00 93.81 84 LEU A O 1
ATOM 631 N N . PRO A 1 85 ? -15.536 6.466 13.577 1.00 89.00 85 PRO A N 1
ATOM 632 C CA . PRO A 1 85 ? -16.054 5.533 14.576 1.00 89.00 85 PRO A CA 1
ATOM 633 C C . PRO A 1 85 ? -17.056 4.527 13.976 1.00 89.00 85 PRO A C 1
ATOM 635 O O . PRO A 1 85 ? -18.105 4.274 14.551 1.00 89.00 85 PRO A O 1
ATOM 638 N N . VAL A 1 86 ? -16.771 3.990 12.784 1.00 85.75 86 VAL A N 1
ATOM 639 C CA . VAL A 1 86 ? -17.679 3.060 12.076 1.00 85.75 86 VAL A CA 1
ATOM 640 C C . VAL A 1 86 ? -17.481 1.613 12.535 1.00 85.75 86 VAL A C 1
ATOM 642 O O . VAL A 1 86 ? -18.413 0.818 12.498 1.00 85.75 86 VAL A O 1
ATOM 645 N N . PHE A 1 87 ? -16.272 1.281 12.981 1.00 85.50 87 PHE A N 1
ATOM 646 C CA . PHE A 1 87 ? -15.902 -0.043 13.472 1.00 85.50 87 PHE A CA 1
ATOM 647 C C . PHE A 1 87 ? -15.627 0.006 14.977 1.00 85.50 87 PHE A C 1
ATOM 649 O O . PHE A 1 87 ? -15.069 0.997 15.461 1.00 85.50 87 PHE A O 1
ATOM 656 N N . ASP A 1 88 ? -15.942 -1.067 15.700 1.00 88.00 88 ASP A N 1
ATOM 657 C CA . ASP A 1 88 ? -15.718 -1.180 17.151 1.00 88.00 88 ASP A CA 1
ATOM 658 C C . ASP A 1 88 ? -14.251 -1.500 17.501 1.00 88.00 88 ASP A C 1
ATOM 660 O O . ASP A 1 88 ? -13.911 -2.451 18.190 1.00 88.00 88 ASP A O 1
ATOM 664 N N . ILE A 1 89 ? -13.332 -0.723 16.936 1.00 90.62 89 ILE A N 1
ATOM 665 C CA . ILE A 1 89 ? -11.891 -0.914 17.089 1.00 90.62 89 ILE A CA 1
ATOM 666 C C . ILE A 1 89 ? -11.410 -0.106 18.297 1.00 90.62 89 ILE A C 1
ATOM 668 O O . ILE A 1 89 ? -11.675 1.101 18.375 1.00 90.62 89 ILE A O 1
ATOM 672 N N . ASP A 1 90 ? -10.645 -0.742 19.188 1.00 91.62 90 ASP A N 1
ATOM 673 C CA . ASP A 1 90 ? -10.042 -0.088 20.349 1.00 91.62 90 ASP A CA 1
ATOM 674 C C . ASP A 1 90 ? -9.039 1.016 19.954 1.00 91.62 90 ASP A C 1
ATOM 676 O O . ASP A 1 90 ? -8.507 1.066 18.839 1.00 91.62 90 ASP A O 1
ATOM 680 N N . GLY A 1 91 ? -8.759 1.926 20.890 1.00 92.94 91 GLY A N 1
ATOM 681 C CA . GLY A 1 91 ? -7.897 3.083 20.638 1.00 92.94 91 GLY A CA 1
ATOM 682 C C . GLY A 1 91 ? -6.463 2.725 20.228 1.00 92.94 91 GLY A C 1
ATOM 683 O O . GLY A 1 91 ? -5.878 3.425 19.399 1.00 92.94 91 GLY A O 1
ATOM 684 N N . GLY A 1 92 ? -5.905 1.634 20.760 1.00 93.06 92 GLY A N 1
ATOM 685 C CA . GLY A 1 92 ? -4.562 1.171 20.415 1.00 93.06 92 GLY A CA 1
ATOM 686 C C . GLY A 1 92 ? -4.500 0.679 18.973 1.00 93.06 92 GLY A C 1
ATOM 687 O O . GLY A 1 92 ? -3.653 1.124 18.196 1.00 93.06 92 GLY A O 1
ATOM 688 N N . THR A 1 93 ? -5.456 -0.157 18.575 1.00 93.69 93 THR A N 1
ATOM 689 C CA . THR A 1 93 ? -5.557 -0.646 17.194 1.00 93.69 93 THR A CA 1
ATOM 690 C C . THR A 1 93 ? -5.828 0.495 16.209 1.00 93.69 93 THR A C 1
ATOM 692 O O . THR A 1 93 ? -5.189 0.566 15.157 1.00 93.69 93 THR A O 1
ATOM 695 N N . ARG A 1 94 ? -6.689 1.463 16.560 1.00 95.31 94 ARG A N 1
ATOM 696 C CA . ARG A 1 94 ? -6.908 2.680 15.750 1.00 95.31 94 ARG A CA 1
ATOM 697 C C . ARG A 1 94 ? -5.630 3.485 15.552 1.00 95.31 94 ARG A C 1
ATOM 699 O O . ARG A 1 94 ? -5.358 3.927 14.436 1.00 95.31 94 ARG A O 1
ATOM 706 N N . PHE A 1 95 ? -4.840 3.656 16.611 1.00 95.69 95 PHE A N 1
ATOM 707 C CA . PHE A 1 95 ? -3.556 4.346 16.528 1.00 95.69 95 PHE A CA 1
ATOM 708 C C . PHE A 1 95 ? -2.593 3.629 15.574 1.00 95.69 95 PHE A C 1
ATOM 710 O O . PHE A 1 95 ? -1.994 4.278 14.716 1.00 95.69 95 PHE A O 1
ATOM 717 N N . VAL A 1 96 ? -2.495 2.297 15.660 1.00 95.75 96 VAL A N 1
ATOM 718 C CA . VAL A 1 96 ? -1.661 1.486 14.755 1.00 95.75 96 VAL A CA 1
ATOM 719 C C . VAL A 1 96 ? -2.110 1.636 13.300 1.00 95.75 96 VAL A C 1
ATOM 721 O O . VAL A 1 96 ? -1.278 1.928 12.441 1.00 95.75 96 VAL A O 1
ATOM 724 N N . ILE A 1 97 ? -3.411 1.503 13.015 1.00 96.81 97 ILE A N 1
ATOM 725 C CA . ILE A 1 97 ? -3.971 1.688 11.664 1.00 96.81 97 ILE A CA 1
ATOM 726 C C . ILE A 1 97 ? -3.641 3.096 11.142 1.00 96.81 97 ILE A C 1
ATOM 728 O O . ILE A 1 97 ? -3.175 3.249 10.012 1.00 96.81 97 ILE A O 1
ATOM 732 N N . GLY A 1 98 ? -3.824 4.129 11.969 1.00 97.69 98 GLY A N 1
ATOM 733 C CA . GLY A 1 98 ? -3.516 5.512 11.604 1.00 97.69 98 GLY A CA 1
ATOM 734 C C . GLY A 1 98 ? -2.033 5.725 11.288 1.00 97.69 98 GLY A C 1
ATOM 735 O O . GLY A 1 98 ? -1.697 6.292 10.247 1.00 97.69 98 GLY A O 1
ATOM 736 N N . ALA A 1 99 ? -1.140 5.218 12.142 1.00 98.06 99 ALA A N 1
ATOM 737 C CA . ALA A 1 99 ? 0.304 5.286 11.933 1.00 98.06 99 ALA A CA 1
ATOM 738 C C . ALA A 1 99 ? 0.723 4.578 10.634 1.00 98.06 99 ALA A C 1
ATOM 740 O O . ALA A 1 99 ? 1.493 5.134 9.849 1.00 98.06 99 ALA A O 1
ATOM 741 N N . VAL A 1 100 ? 0.162 3.396 10.362 1.00 97.88 100 VAL A N 1
ATOM 742 C CA . VAL A 1 100 ? 0.360 2.667 9.101 1.00 97.88 100 VAL A CA 1
ATOM 743 C C . VAL A 1 100 ? -0.068 3.509 7.899 1.00 97.88 100 VAL A C 1
ATOM 745 O O . VAL A 1 100 ? 0.704 3.642 6.949 1.00 97.88 100 VAL A O 1
ATOM 748 N N . GLY A 1 101 ? -1.250 4.129 7.943 1.00 98.25 101 GLY A N 1
ATOM 749 C CA . GLY A 1 101 ? -1.736 4.993 6.865 1.00 98.25 101 GLY A CA 1
ATOM 750 C C . GLY A 1 101 ? -0.791 6.162 6.565 1.00 98.25 101 GLY A C 1
ATOM 751 O O . GLY A 1 101 ? -0.501 6.445 5.401 1.00 98.25 101 GLY A O 1
ATOM 752 N N . VAL A 1 102 ? -0.239 6.797 7.604 1.00 98.38 102 VAL A N 1
ATOM 753 C CA . VAL A 1 102 ? 0.752 7.878 7.455 1.00 98.38 102 VAL A CA 1
ATOM 754 C C . VAL A 1 102 ? 2.051 7.369 6.827 1.00 98.38 102 VAL A C 1
ATOM 756 O O . VAL A 1 102 ? 2.589 8.008 5.920 1.00 98.38 102 VAL A O 1
ATOM 759 N N . VAL A 1 103 ? 2.554 6.211 7.266 1.00 98.31 103 VAL A N 1
ATOM 760 C CA . VAL A 1 103 ? 3.771 5.612 6.697 1.00 98.31 103 VAL A CA 1
ATOM 761 C C . VAL A 1 103 ? 3.561 5.242 5.227 1.00 98.31 103 VAL A C 1
ATOM 763 O O . VAL A 1 103 ? 4.428 5.543 4.408 1.00 98.31 103 VAL A O 1
ATOM 766 N N . LEU A 1 104 ? 2.413 4.666 4.858 1.00 98.19 104 LEU A N 1
ATOM 767 C CA . LEU A 1 104 ? 2.083 4.366 3.460 1.00 98.19 104 LEU A CA 1
ATOM 768 C C . LEU A 1 104 ? 2.034 5.635 2.603 1.00 98.19 104 LEU A C 1
ATOM 770 O O . LEU A 1 104 ? 2.627 5.664 1.525 1.00 98.19 104 LEU A O 1
ATOM 774 N N . ALA A 1 105 ? 1.409 6.708 3.097 1.00 98.12 105 ALA A N 1
ATOM 775 C CA . ALA A 1 105 ? 1.388 7.993 2.402 1.00 98.12 105 ALA A CA 1
ATOM 776 C C . ALA A 1 105 ? 2.809 8.551 2.188 1.00 98.12 105 ALA A C 1
ATOM 778 O O . ALA A 1 105 ? 3.137 9.040 1.102 1.00 98.12 105 ALA A O 1
ATOM 779 N N . PHE A 1 106 ? 3.683 8.428 3.193 1.00 97.62 106 PHE A N 1
ATOM 780 C CA . PHE A 1 106 ? 5.090 8.816 3.087 1.00 97.62 106 PHE A CA 1
ATOM 781 C C . PHE A 1 106 ? 5.845 7.967 2.054 1.00 97.62 106 PHE A C 1
ATOM 783 O O . PHE A 1 106 ? 6.518 8.511 1.174 1.00 97.62 106 PHE A O 1
ATOM 790 N N . VAL A 1 107 ? 5.712 6.640 2.118 1.00 96.75 107 VAL A N 1
ATOM 791 C CA . VAL A 1 107 ? 6.329 5.706 1.166 1.00 96.75 107 VAL A CA 1
ATOM 792 C C . VAL A 1 107 ? 5.877 6.033 -0.254 1.00 96.75 107 VAL A C 1
ATOM 794 O O . VAL A 1 107 ? 6.718 6.204 -1.140 1.00 96.75 107 VAL A O 1
ATOM 797 N N . TRP A 1 108 ? 4.574 6.212 -0.469 1.00 96.94 108 TRP A N 1
ATOM 798 C CA . TRP A 1 108 ? 4.005 6.590 -1.757 1.0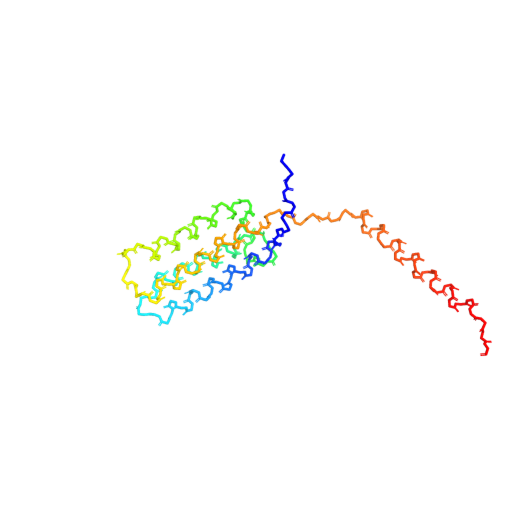0 96.94 108 TRP A CA 1
ATOM 799 C C . TRP A 1 108 ? 4.604 7.894 -2.300 1.00 96.94 108 TRP A C 1
ATOM 801 O O . TRP A 1 108 ? 5.036 7.938 -3.457 1.00 96.94 108 TRP A O 1
ATOM 811 N N . TRP A 1 109 ? 4.694 8.933 -1.461 1.00 96.31 109 TRP A N 1
ATOM 812 C CA . TRP A 1 109 ? 5.184 10.264 -1.838 1.00 96.31 109 TRP A CA 1
ATOM 813 C C . TRP A 1 109 ? 6.651 10.276 -2.288 1.00 96.31 109 TRP A C 1
ATOM 815 O O . TRP A 1 109 ? 7.029 11.029 -3.192 1.00 96.31 109 TRP A O 1
ATOM 825 N N . TYR A 1 110 ? 7.488 9.437 -1.674 1.00 94.50 110 TYR A N 1
ATOM 826 C CA . TYR A 1 110 ? 8.927 9.365 -1.953 1.00 94.50 110 TYR A CA 1
ATOM 827 C C . TYR A 1 110 ? 9.328 8.243 -2.926 1.00 94.50 110 TYR A C 1
ATOM 829 O O . TYR A 1 110 ? 10.524 8.045 -3.169 1.00 94.50 110 TYR A O 1
ATOM 837 N N . SER A 1 111 ? 8.363 7.542 -3.526 1.00 93.31 111 SER A N 1
ATOM 838 C CA . SER A 1 111 ? 8.619 6.424 -4.443 1.00 93.31 111 SER A CA 1
ATOM 839 C C . SER A 1 111 ? 8.740 6.843 -5.910 1.00 93.31 111 SER A C 1
ATOM 841 O O . SER A 1 111 ? 8.023 7.715 -6.410 1.00 93.31 111 SER A O 1
ATOM 843 N N . SER A 1 112 ? 9.664 6.198 -6.627 1.00 91.38 112 SER A N 1
ATOM 844 C CA . SER A 1 112 ? 9.760 6.266 -8.085 1.00 91.38 112 SER A CA 1
ATOM 845 C C . SER A 1 112 ? 8.957 5.135 -8.720 1.00 91.38 112 SER A C 1
ATOM 847 O O . SER A 1 112 ? 9.186 3.964 -8.420 1.00 91.38 112 SER A O 1
ATOM 849 N N . TYR A 1 113 ? 8.046 5.488 -9.626 1.00 89.50 113 TYR A N 1
ATOM 850 C CA . TYR A 1 113 ? 7.210 4.538 -10.373 1.00 89.50 113 TYR A CA 1
ATOM 851 C C . TYR A 1 113 ? 7.733 4.291 -11.786 1.00 89.50 113 TYR A C 1
ATOM 853 O O . TYR A 1 113 ? 7.197 3.448 -12.509 1.00 89.50 113 TYR A O 1
ATOM 861 N N . ASP A 1 114 ? 8.781 5.013 -12.177 1.00 86.81 114 ASP A N 1
ATOM 862 C CA . ASP A 1 114 ? 9.376 4.858 -13.488 1.00 86.81 114 ASP A CA 1
ATOM 863 C C . ASP A 1 114 ? 10.097 3.507 -13.569 1.00 86.81 114 ASP A C 1
ATOM 865 O O . ASP A 1 114 ? 10.699 3.038 -12.588 1.00 86.81 114 ASP A O 1
ATOM 869 N N . PRO A 1 115 ? 10.002 2.811 -14.713 1.00 71.94 115 PRO A N 1
ATOM 870 C CA . PRO A 1 115 ? 10.822 1.638 -14.934 1.00 71.94 115 PRO A CA 1
ATOM 871 C C . PRO A 1 115 ? 12.299 2.046 -14.834 1.00 71.94 115 PRO A C 1
ATOM 873 O O . PRO A 1 115 ? 12.657 3.141 -15.272 1.00 71.94 115 PRO A O 1
ATOM 876 N N . PRO A 1 116 ? 13.167 1.194 -14.257 1.00 67.69 116 PRO A N 1
ATOM 877 C CA . PRO A 1 116 ? 14.590 1.489 -14.216 1.00 67.69 116 PRO A CA 1
ATOM 878 C C . PRO A 1 116 ? 15.074 1.750 -15.643 1.00 67.69 116 PRO A C 1
ATOM 880 O O . PRO A 1 116 ? 14.834 0.931 -16.536 1.00 67.69 116 PRO A O 1
ATOM 883 N N . VAL A 1 117 ? 15.727 2.895 -15.856 1.00 66.25 117 VAL A N 1
ATOM 884 C CA . VAL A 1 117 ? 16.364 3.211 -17.134 1.00 66.25 117 VAL A CA 1
ATOM 885 C C . VAL A 1 117 ? 17.392 2.113 -17.373 1.00 66.25 117 VAL A C 1
ATOM 887 O O . VAL A 1 117 ? 18.383 2.000 -16.651 1.00 66.25 117 VAL A O 1
ATOM 890 N N . A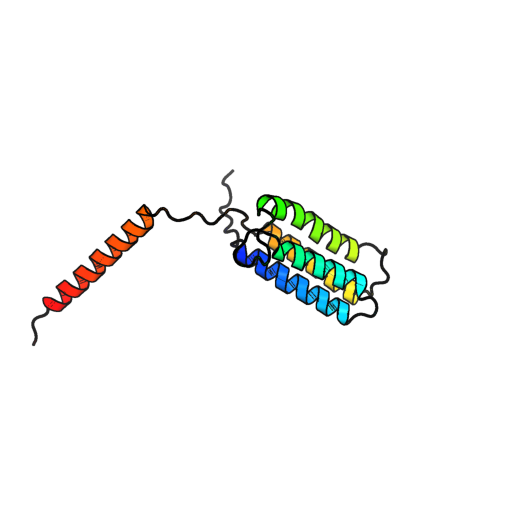RG A 1 118 ? 17.118 1.223 -18.331 1.00 58.97 118 ARG A N 1
ATOM 891 C CA . ARG A 1 118 ? 18.104 0.233 -18.756 1.00 58.97 118 ARG A CA 1
ATOM 892 C C . ARG A 1 118 ? 19.263 1.030 -19.337 1.00 58.97 118 ARG A C 1
ATOM 894 O O . ARG A 1 118 ? 19.079 1.652 -20.380 1.00 58.97 118 ARG A O 1
ATOM 901 N N . SER A 1 119 ? 20.417 1.032 -18.665 1.00 58.41 119 SER A N 1
ATOM 902 C CA . SER A 1 119 ? 21.631 1.581 -19.270 1.00 58.41 119 SER A CA 1
ATOM 903 C C . SER A 1 119 ? 21.801 0.927 -20.633 1.00 58.41 119 SER A C 1
ATOM 905 O O . SER A 1 119 ? 21.662 -0.298 -20.768 1.00 58.41 119 SER A O 1
ATOM 907 N N . SER A 1 120 ? 21.968 1.761 -21.655 1.00 56.03 120 SER A N 1
ATOM 908 C CA . SER A 1 120 ? 22.046 1.277 -23.026 1.00 56.03 120 SER A CA 1
ATOM 909 C C . SER A 1 120 ? 23.209 0.287 -23.132 1.00 56.03 120 SER A C 1
ATOM 911 O O . SER A 1 120 ? 24.213 0.409 -22.425 1.00 56.03 120 SER A O 1
ATOM 913 N N . ALA A 1 121 ? 23.084 -0.726 -23.992 1.00 57.72 121 ALA A N 1
ATOM 914 C CA . ALA A 1 121 ? 24.159 -1.697 -24.188 1.00 57.72 121 ALA A CA 1
ATOM 915 C C . ALA A 1 121 ? 25.501 -1.004 -24.514 1.00 57.72 121 ALA A C 1
ATOM 917 O O . ALA A 1 121 ? 26.540 -1.472 -24.061 1.00 57.72 121 ALA A O 1
ATOM 918 N N . GLY A 1 122 ? 25.468 0.150 -25.196 1.00 59.19 122 GLY A N 1
ATOM 919 C CA . GLY A 1 122 ? 26.639 0.988 -25.477 1.00 59.19 122 GLY A CA 1
ATOM 920 C C . GLY A 1 122 ? 27.339 1.522 -24.225 1.00 59.19 122 GLY A C 1
ATOM 921 O O . GLY A 1 122 ? 28.548 1.391 -24.100 1.00 59.19 122 GLY A O 1
ATOM 922 N N . GLU A 1 123 ? 26.589 2.007 -23.238 1.00 64.12 123 GLU A N 1
ATOM 923 C CA . GLU A 1 123 ? 27.151 2.547 -21.991 1.00 64.12 123 GLU A CA 1
ATOM 924 C C . GLU A 1 123 ? 27.827 1.457 -21.137 1.00 64.12 123 GLU A C 1
ATOM 926 O O . GLU A 1 123 ? 28.868 1.674 -20.513 1.00 64.12 123 GLU A O 1
ATOM 931 N N . ARG A 1 124 ? 27.280 0.232 -21.164 1.00 61.31 124 ARG A N 1
ATOM 932 C CA . ARG A 1 124 ? 27.906 -0.945 -20.532 1.00 61.31 124 ARG A CA 1
ATOM 933 C C . ARG A 1 124 ? 29.165 -1.395 -21.272 1.00 61.31 124 ARG A C 1
ATOM 935 O O . ARG A 1 124 ? 30.125 -1.821 -20.629 1.00 61.31 124 ARG A O 1
ATOM 942 N N . LEU A 1 125 ? 29.161 -1.311 -22.603 1.00 67.00 125 LEU A N 1
ATOM 943 C CA . LEU A 1 125 ? 30.322 -1.621 -23.437 1.00 67.00 125 LEU A CA 1
ATOM 944 C C . LEU A 1 125 ? 31.450 -0.608 -23.210 1.00 67.00 125 LEU A C 1
ATOM 946 O O . LEU A 1 125 ? 32.593 -1.027 -23.044 1.00 67.00 125 LEU A O 1
ATOM 950 N N . ASP A 1 126 ? 31.145 0.685 -23.098 1.00 74.56 126 ASP A N 1
ATOM 951 C CA . ASP A 1 126 ? 32.132 1.731 -22.807 1.00 74.56 126 ASP A CA 1
ATOM 952 C C . ASP A 1 126 ? 32.760 1.554 -21.422 1.00 74.56 126 ASP A C 1
ATOM 954 O O . ASP A 1 126 ? 33.988 1.578 -21.282 1.00 74.56 126 ASP A O 1
ATOM 958 N N . ALA A 1 127 ? 31.945 1.274 -20.400 1.00 76.81 127 ALA A N 1
ATOM 959 C CA . ALA A 1 127 ? 32.443 0.949 -19.065 1.00 76.81 127 ALA A CA 1
ATOM 960 C C . ALA A 1 127 ? 33.345 -0.303 -19.081 1.00 76.81 127 ALA A C 1
ATOM 962 O O . ALA A 1 127 ? 34.421 -0.306 -18.477 1.00 76.81 127 ALA A O 1
ATOM 963 N N . GLY A 1 128 ? 32.957 -1.341 -19.832 1.00 76.44 128 GLY A N 1
ATOM 964 C CA . GLY A 1 128 ? 33.750 -2.558 -20.020 1.00 76.44 128 GLY A CA 1
ATOM 965 C C . GLY A 1 128 ? 35.078 -2.312 -20.744 1.00 76.44 128 GLY A C 1
ATOM 966 O O . GLY A 1 128 ? 36.115 -2.831 -20.332 1.00 76.44 128 GLY A O 1
ATOM 967 N N . GLN A 1 129 ? 35.088 -1.468 -21.777 1.00 79.94 129 GLN A N 1
ATOM 968 C CA . GLN A 1 129 ? 36.303 -1.096 -22.507 1.00 79.94 129 GLN A CA 1
ATOM 969 C C . GLN A 1 129 ? 37.250 -0.235 -21.665 1.00 79.94 129 GLN A C 1
ATOM 971 O O . GLN A 1 129 ? 38.473 -0.366 -21.771 1.00 79.94 129 GLN A O 1
ATOM 976 N N . ILE A 1 130 ? 36.722 0.658 -20.825 1.00 82.06 130 ILE A N 1
ATOM 977 C CA . ILE A 1 130 ? 37.528 1.458 -19.892 1.00 82.06 130 ILE A CA 1
ATOM 978 C C . ILE A 1 130 ? 38.153 0.547 -18.827 1.00 82.06 130 ILE A C 1
ATOM 980 O O . ILE A 1 130 ? 39.365 0.613 -18.605 1.00 82.06 130 ILE A O 1
ATOM 984 N N . ALA A 1 131 ? 37.367 -0.358 -18.238 1.00 81.38 131 ALA A N 1
ATOM 985 C CA . ALA A 1 131 ? 37.856 -1.337 -17.269 1.00 81.38 131 ALA A CA 1
ATOM 986 C C . ALA A 1 131 ? 38.910 -2.280 -17.880 1.00 81.38 131 ALA A C 1
ATOM 988 O O . ALA A 1 131 ? 39.970 -2.492 -17.288 1.00 81.38 131 ALA A O 1
ATOM 989 N N . GLY A 1 132 ? 38.680 -2.772 -19.101 1.00 82.25 132 GLY A N 1
ATOM 990 C CA . GLY A 1 132 ? 39.632 -3.614 -19.829 1.00 82.25 132 GLY A CA 1
ATOM 991 C C . GLY A 1 132 ? 40.955 -2.901 -20.121 1.00 82.25 132 GLY A C 1
ATOM 992 O O . GLY A 1 132 ? 42.028 -3.475 -19.927 1.00 82.25 132 GLY A O 1
ATOM 993 N N . ARG A 1 133 ? 40.907 -1.617 -20.505 1.00 82.94 133 ARG A N 1
ATOM 994 C CA . ARG A 1 133 ? 42.114 -0.797 -20.711 1.00 82.94 133 ARG A CA 1
ATOM 995 C C . ARG A 1 133 ? 42.894 -0.577 -19.414 1.00 82.94 133 ARG A C 1
ATOM 997 O O . ARG A 1 133 ? 44.123 -0.626 -19.439 1.00 82.94 133 ARG A O 1
ATOM 1004 N N . LEU A 1 134 ? 42.213 -0.363 -18.289 1.00 82.50 134 LEU A N 1
ATOM 1005 C CA . LEU A 1 134 ? 42.856 -0.205 -16.979 1.00 82.50 134 LEU A CA 1
ATOM 1006 C C . LEU A 1 134 ? 43.510 -1.508 -16.501 1.00 82.50 134 LEU A C 1
ATOM 1008 O O . LEU A 1 134 ? 44.676 -1.491 -16.102 1.00 82.50 134 LEU A O 1
ATOM 1012 N N . ALA A 1 135 ? 42.816 -2.640 -16.626 1.00 83.88 135 ALA A N 1
ATOM 1013 C CA . ALA A 1 135 ? 43.363 -3.954 -16.299 1.00 83.88 135 ALA A CA 1
ATOM 1014 C C . ALA A 1 135 ? 44.580 -4.300 -17.176 1.00 83.88 135 ALA A C 1
ATOM 1016 O O . ALA A 1 135 ? 45.629 -4.694 -16.665 1.00 83.88 135 ALA A O 1
ATOM 1017 N N . GLY A 1 136 ? 44.485 -4.062 -18.490 1.00 81.81 136 GLY A N 1
ATOM 1018 C CA . GLY A 1 136 ? 45.590 -4.277 -19.426 1.00 81.81 136 GLY A CA 1
ATOM 1019 C C . GLY A 1 136 ? 46.817 -3.415 -19.115 1.00 81.81 136 GLY A C 1
ATOM 1020 O O . GLY A 1 136 ? 47.948 -3.902 -19.186 1.00 81.81 136 GLY A O 1
ATOM 1021 N N . ARG A 1 137 ? 46.617 -2.156 -18.696 1.00 83.69 137 ARG A N 1
ATOM 1022 C CA . ARG A 1 137 ? 47.708 -1.282 -18.228 1.00 83.69 137 ARG A CA 1
ATOM 1023 C C . ARG A 1 137 ? 48.364 -1.818 -16.955 1.00 83.69 137 ARG A C 1
ATOM 1025 O O . ARG A 1 137 ? 49.589 -1.812 -16.882 1.00 83.69 137 ARG A O 1
ATOM 1032 N N . GLY A 1 138 ? 47.583 -2.323 -16.000 1.00 80.62 138 GLY A N 1
ATOM 1033 C CA . GLY A 1 138 ? 48.104 -2.928 -14.769 1.00 80.62 138 GLY A CA 1
ATOM 1034 C C . GLY A 1 138 ? 48.970 -4.165 -15.030 1.00 80.62 138 GLY A C 1
ATOM 1035 O O . GLY A 1 138 ? 50.089 -4.260 -14.526 1.00 80.62 138 GLY A O 1
ATOM 1036 N N . VAL A 1 139 ? 48.503 -5.074 -15.891 1.00 82.56 139 VAL A N 1
ATOM 1037 C CA . VAL A 1 139 ? 49.243 -6.294 -16.263 1.00 82.56 139 VAL A CA 1
ATOM 1038 C C . VAL A 1 139 ? 50.532 -5.966 -17.022 1.00 82.56 139 VAL A C 1
ATOM 1040 O O . VAL A 1 139 ? 51.584 -6.538 -16.726 1.00 82.56 139 VAL A O 1
ATOM 1043 N N . ASN A 1 140 ? 50.488 -5.016 -17.963 1.00 81.44 140 ASN A N 1
ATOM 1044 C CA . ASN A 1 140 ? 51.688 -4.577 -18.679 1.00 81.44 140 ASN A CA 1
ATOM 1045 C C . ASN A 1 140 ? 52.691 -3.872 -17.758 1.00 81.44 140 ASN A C 1
ATOM 1047 O O . ASN A 1 140 ? 53.894 -4.087 -17.900 1.00 81.44 140 ASN A O 1
ATOM 1051 N N . ALA A 1 141 ? 52.223 -3.065 -16.804 1.00 82.06 141 ALA A N 1
ATOM 1052 C CA . ALA A 1 141 ? 53.087 -2.419 -15.819 1.00 82.06 141 ALA A CA 1
ATOM 1053 C C . ALA A 1 141 ? 53.770 -3.443 -14.898 1.00 82.06 141 ALA A C 1
ATOM 1055 O O . ALA A 1 141 ? 54.952 -3.298 -14.592 1.00 82.06 141 ALA A O 1
ATOM 1056 N N . TRP A 1 142 ? 53.064 -4.508 -14.505 1.00 76.12 142 TRP A N 1
ATOM 1057 C CA . TRP A 1 142 ? 53.630 -5.589 -13.697 1.00 76.12 142 TRP A CA 1
ATOM 1058 C C . TRP A 1 142 ? 54.662 -6.421 -14.469 1.00 76.12 142 TRP A C 1
ATOM 1060 O O . TRP A 1 142 ? 55.751 -6.665 -13.955 1.00 76.12 142 TRP A O 1
ATOM 1070 N N . ARG A 1 143 ? 54.383 -6.779 -15.732 1.00 79.19 143 ARG A N 1
ATOM 1071 C CA . ARG A 1 143 ? 55.343 -7.497 -16.597 1.00 79.19 143 ARG A CA 1
ATOM 1072 C C . ARG A 1 143 ? 56.632 -6.719 -16.863 1.00 79.19 143 ARG A C 1
ATOM 1074 O O . ARG A 1 143 ? 57.653 -7.337 -17.136 1.00 79.19 143 ARG A O 1
ATOM 1081 N N . ARG A 1 144 ? 56.585 -5.386 -16.817 1.00 75.62 144 ARG A N 1
ATOM 1082 C CA . ARG A 1 144 ? 57.749 -4.511 -17.028 1.00 75.62 144 ARG A CA 1
ATOM 1083 C C . ARG A 1 144 ? 58.561 -4.255 -15.759 1.00 75.62 144 ARG A C 1
ATOM 1085 O O . ARG A 1 144 ? 59.550 -3.532 -15.836 1.00 75.62 144 ARG A O 1
ATOM 1092 N N . ARG A 1 145 ? 58.183 -4.820 -14.604 1.00 77.75 145 ARG A N 1
ATOM 1093 C CA . ARG A 1 145 ? 59.023 -4.734 -13.406 1.00 77.75 145 ARG A CA 1
ATOM 1094 C C . ARG A 1 145 ? 60.244 -5.648 -13.574 1.00 77.75 145 ARG A C 1
ATOM 1096 O O . ARG A 1 145 ? 60.057 -6.855 -13.734 1.00 77.75 145 ARG A O 1
ATOM 1103 N N . PRO A 1 146 ? 61.476 -5.111 -13.534 1.00 70.44 146 PRO A N 1
ATOM 1104 C CA . PRO A 1 146 ? 62.664 -5.946 -13.491 1.00 70.44 146 PRO A CA 1
ATOM 1105 C C . PRO A 1 146 ? 62.640 -6.750 -12.188 1.00 70.44 146 PRO A C 1
ATOM 1107 O O . PRO A 1 146 ? 62.416 -6.193 -11.112 1.00 70.44 146 PRO A O 1
ATOM 1110 N N . ARG A 1 147 ? 62.803 -8.070 -12.303 1.00 68.75 147 ARG A N 1
ATOM 1111 C CA . ARG A 1 147 ? 62.999 -8.954 -11.152 1.00 68.75 147 ARG A CA 1
ATOM 1112 C C . ARG A 1 147 ? 64.383 -8.640 -10.586 1.00 68.75 147 ARG A C 1
ATOM 1114 O O . ARG A 1 147 ? 65.371 -8.937 -11.252 1.00 68.75 147 ARG A O 1
ATOM 1121 N N . GLN A 1 148 ? 64.415 -7.955 -9.446 1.00 56.22 148 GLN A N 1
ATOM 1122 C CA . GLN A 1 148 ? 65.596 -7.880 -8.587 1.00 56.22 148 GLN A CA 1
ATOM 1123 C C . GLN A 1 148 ? 65.664 -9.138 -7.729 1.00 56.22 148 GLN A C 1
ATOM 1125 O O . GLN A 1 148 ? 64.573 -9.628 -7.350 1.00 56.22 148 GLN A O 1
#

Radius of gyration: 23.86 Å; chains: 1; bounding box: 83×39×46 Å

Secondary structure (DSSP, 8-state):
-------PBPHHHHHHHHHHHHHHHHHHHTTSSS-HHHHHHHHHHHHHHHHBSSTT-SS--B-HHHHHHHHHHHHHHHHHHHHSTTS---HHHHHHHHHHHHHHHHHHHHB--SPP----HHHHHHHHHHHHHHHHHHHHHHHTS---

Sequence (148 aa):
MAASDRARRPFWVHQVAEYVIGIMLVTAGLQTPEPAAPSLLGALIVANAATVKGPLSAFDVIPRRIHRLIDPVIFGLVLLTAALPVFDIDGGTRFVIGAVGVVLAFVWWYSSYDPPVRSSAGERLDAGQIAGRLAGRGVNAWRRRPRQ